Protein AF-A0A966QAS9-F1 (afdb_monomer_lite)

Foldseek 3Di:
DDDDDDDPPDPDKDKDKDWDDDLVDFDKTKIKIWIAGPVGDIDDIDIDIDGRDDDPVPPDPDDDDDDDD

Secondary structure (DSSP, 8-state):
-------SS-S--EEEEE----TTS-EEEEEEEEEE-TT-PBPPPEEEEEEE---TTTS------PPP-

Sequence (69 aa):
PGATVTDNRDATRAINGTGSVNTAVVGIYTLTYTATDAAGNLAIPVTRTVNVVLDPGTGSAMGWNWPAR

pLDDT: mean 79.77, std 15.2, range [43.91, 96.5]

Structure (mmCIF, N/CA/C/O backbone):
data_AF-A0A966QAS9-F1
#
_entry.id   AF-A0A966QAS9-F1
#
loop_
_atom_site.group_PDB
_atom_site.id
_atom_site.type_symbol
_atom_site.label_atom_id
_atom_site.label_alt_id
_atom_site.label_comp_id
_atom_site.label_asym_id
_atom_site.label_entity_id
_atom_site.label_seq_id
_atom_site.pdbx_PDB_ins_code
_atom_site.Cartn_x
_atom_site.Cartn_y
_atom_site.Cartn_z
_atom_site.occupancy
_atom_site.B_iso_or_equiv
_atom_site.auth_seq_id
_atom_site.auth_comp_id
_atom_site.auth_asym_id
_atom_site.auth_atom_id
_atom_site.pdbx_PDB_model_num
ATOM 1 N N . PRO A 1 1 ? -5.072 7.749 -1.985 1.00 56.91 1 PRO A N 1
ATOM 2 C CA . PRO A 1 1 ? -3.820 7.003 -1.694 1.00 56.91 1 PRO A CA 1
ATOM 3 C C . PRO A 1 1 ? -2.804 7.234 -2.815 1.00 56.91 1 PRO A C 1
ATOM 5 O O . PRO A 1 1 ? -3.182 7.133 -3.974 1.00 56.91 1 PRO A O 1
ATOM 8 N N . GLY A 1 2 ? -1.570 7.605 -2.470 1.00 64.00 2 GLY A N 1
ATOM 9 C CA . GLY A 1 2 ? -0.486 7.849 -3.422 1.00 64.00 2 GLY A CA 1
ATOM 10 C C . GLY A 1 2 ? 0.681 6.912 -3.133 1.00 64.00 2 GLY A C 1
ATOM 11 O O . GLY A 1 2 ? 1.045 6.728 -1.972 1.00 64.00 2 GLY A O 1
ATOM 12 N N . ALA A 1 3 ? 1.225 6.313 -4.183 1.00 72.06 3 ALA A N 1
ATOM 13 C CA . ALA A 1 3 ? 2.481 5.582 -4.179 1.00 72.06 3 ALA A CA 1
ATOM 14 C C . ALA A 1 3 ? 3.333 6.161 -5.313 1.00 72.06 3 ALA A C 1
ATOM 16 O O . ALA A 1 3 ? 2.798 6.505 -6.368 1.00 72.06 3 ALA A O 1
ATOM 17 N N . THR A 1 4 ? 4.632 6.313 -5.082 1.00 77.44 4 THR A N 1
ATOM 18 C CA . THR A 1 4 ? 5.593 6.747 -6.097 1.00 77.44 4 THR A CA 1
ATOM 19 C C . THR A 1 4 ? 6.510 5.584 -6.429 1.00 77.44 4 THR A C 1
ATOM 21 O O . THR A 1 4 ? 6.859 4.781 -5.567 1.00 77.44 4 THR A O 1
ATOM 24 N N . VAL A 1 5 ? 6.894 5.487 -7.694 1.00 78.88 5 VAL A N 1
ATOM 25 C CA . VAL A 1 5 ? 7.898 4.532 -8.167 1.00 78.88 5 VAL A CA 1
ATOM 26 C C . VAL A 1 5 ? 9.032 5.337 -8.784 1.00 78.88 5 VAL A C 1
ATOM 28 O O . VAL A 1 5 ? 8.806 6.447 -9.276 1.00 78.88 5 VAL A O 1
ATOM 31 N N . THR A 1 6 ? 10.243 4.791 -8.780 1.00 75.62 6 THR A N 1
ATOM 32 C CA . THR A 1 6 ? 11.388 5.257 -9.569 1.00 75.62 6 THR A CA 1
ATOM 33 C C . THR A 1 6 ? 12.012 4.063 -10.295 1.00 75.62 6 THR A C 1
ATOM 35 O O . THR A 1 6 ? 11.988 2.943 -9.805 1.00 75.62 6 THR A O 1
ATOM 38 N N . ASP A 1 7 ? 12.515 4.317 -11.491 1.00 73.00 7 ASP A N 1
ATOM 39 C CA . ASP A 1 7 ? 13.091 3.398 -12.465 1.00 73.00 7 ASP A CA 1
ATOM 40 C C . ASP A 1 7 ? 14.048 4.248 -13.306 1.00 73.00 7 ASP A C 1
ATOM 42 O O . ASP A 1 7 ? 13.750 5.416 -13.589 1.00 73.00 7 ASP A O 1
ATOM 46 N N . ASN A 1 8 ? 15.211 3.700 -13.633 1.00 76.69 8 ASN A N 1
ATOM 47 C CA . ASN A 1 8 ? 16.291 4.421 -14.296 1.00 76.69 8 ASN A CA 1
ATOM 48 C C . ASN A 1 8 ? 16.204 4.404 -15.832 1.00 76.69 8 ASN A C 1
ATOM 50 O O . ASN A 1 8 ? 17.010 5.080 -16.470 1.00 76.69 8 ASN A O 1
ATOM 54 N N . ARG A 1 9 ? 15.279 3.641 -16.422 1.00 77.75 9 ARG A N 1
ATOM 55 C CA . ARG A 1 9 ? 15.090 3.499 -17.872 1.00 77.75 9 ARG A CA 1
ATOM 56 C C . ARG A 1 9 ? 13.730 4.007 -18.342 1.00 77.75 9 ARG A C 1
ATOM 58 O O . ARG A 1 9 ? 13.687 4.696 -19.357 1.00 77.75 9 ARG A O 1
ATOM 65 N N . ASP A 1 10 ? 12.654 3.724 -17.608 1.00 73.8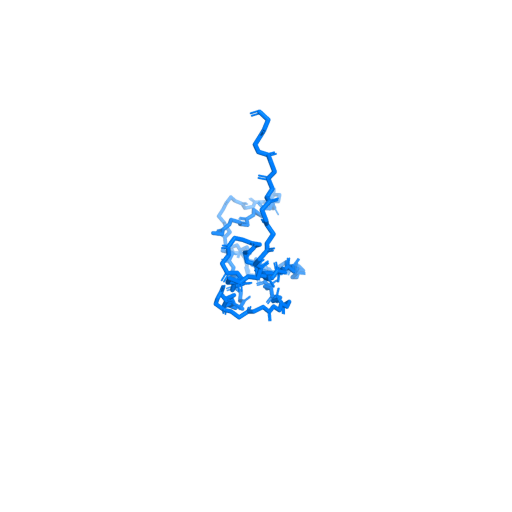1 10 ASP A N 1
ATOM 66 C CA . ASP A 1 10 ? 11.286 4.025 -18.046 1.00 73.81 10 ASP A CA 1
ATOM 67 C C . ASP A 1 10 ? 10.607 5.146 -17.242 1.00 73.81 10 ASP A C 1
ATOM 69 O O . ASP A 1 10 ? 10.700 5.226 -16.011 1.00 73.81 10 ASP A O 1
ATOM 73 N N . ALA A 1 11 ? 9.854 5.999 -17.950 1.00 66.81 11 ALA A N 1
ATOM 74 C CA . ALA A 1 11 ? 9.028 7.061 -17.361 1.00 66.81 11 ALA A CA 1
ATOM 75 C C . ALA A 1 11 ? 7.600 6.589 -17.020 1.00 66.81 11 ALA A C 1
ATOM 77 O O . ALA A 1 11 ? 7.006 7.054 -16.046 1.00 66.81 11 ALA A O 1
ATOM 78 N N . THR A 1 12 ? 7.053 5.645 -17.791 1.00 62.81 12 THR A N 1
ATOM 79 C CA . THR A 1 12 ? 5.730 5.038 -17.569 1.00 62.81 12 THR A CA 1
ATOM 80 C C . THR A 1 12 ? 5.846 3.789 -16.703 1.00 62.81 12 THR A C 1
ATOM 82 O O . THR A 1 12 ? 6.534 2.846 -17.073 1.00 62.81 12 THR A O 1
ATOM 85 N N . ARG A 1 13 ? 5.167 3.774 -15.548 1.00 74.56 13 ARG A N 1
ATOM 86 C CA . ARG A 1 13 ? 5.084 2.609 -14.651 1.00 74.56 13 ARG A CA 1
ATOM 87 C C . ARG A 1 13 ? 3.639 2.374 -14.248 1.00 74.56 13 ARG A C 1
ATOM 89 O O . ARG A 1 13 ? 2.930 3.330 -13.928 1.00 74.56 13 ARG A O 1
ATOM 96 N N . ALA A 1 14 ? 3.226 1.115 -14.206 1.00 80.25 14 ALA A N 1
ATOM 97 C CA . ALA A 1 14 ? 1.969 0.738 -13.580 1.00 80.25 14 ALA A CA 1
ATOM 98 C C . ALA A 1 14 ? 2.222 0.461 -12.095 1.00 80.25 14 ALA A C 1
ATOM 100 O O . ALA A 1 14 ? 3.104 -0.327 -11.754 1.00 80.25 14 ALA A O 1
ATOM 101 N N . ILE A 1 15 ? 1.460 1.117 -11.217 1.00 85.19 15 ILE A N 1
ATOM 102 C CA . ILE A 1 15 ? 1.447 0.810 -9.785 1.00 85.19 15 ILE A CA 1
ATOM 103 C C . ILE A 1 15 ? 0.152 0.077 -9.479 1.00 85.19 15 ILE A C 1
ATOM 105 O O . ILE A 1 15 ? -0.936 0.621 -9.674 1.00 85.19 15 ILE A O 1
ATOM 109 N N . ASN A 1 16 ? 0.270 -1.130 -8.942 1.00 85.50 16 ASN A N 1
ATOM 110 C CA . ASN A 1 16 ? -0.866 -1.922 -8.502 1.00 85.50 16 ASN A CA 1
ATOM 111 C C . ASN A 1 16 ? -0.847 -2.020 -6.977 1.00 85.50 16 ASN A C 1
ATOM 113 O O . ASN A 1 16 ? 0.042 -2.636 -6.386 1.00 85.50 16 ASN A O 1
ATOM 117 N N . GLY A 1 17 ? -1.833 -1.380 -6.345 1.00 87.62 17 GLY A N 1
ATOM 118 C CA . GLY A 1 17 ? -2.098 -1.497 -4.915 1.00 87.62 17 GLY A CA 1
ATOM 119 C C . GLY A 1 17 ? -3.180 -2.540 -4.648 1.00 87.62 17 GLY A C 1
ATOM 120 O O . GLY A 1 17 ? -4.244 -2.494 -5.261 1.00 87.62 17 GLY A O 1
ATOM 121 N N . THR A 1 18 ? -2.924 -3.455 -3.719 1.00 88.62 18 THR A N 1
ATOM 122 C CA . THR A 1 18 ? -3.890 -4.453 -3.241 1.00 88.62 18 THR A CA 1
ATOM 123 C C . THR A 1 18 ? -4.143 -4.294 -1.747 1.00 88.62 18 THR A C 1
ATOM 125 O O . THR A 1 18 ? -3.265 -3.853 -1.001 1.00 88.62 18 THR A O 1
ATOM 128 N N . GLY A 1 19 ? -5.327 -4.716 -1.308 1.00 88.06 19 GLY A N 1
ATOM 129 C CA . GLY A 1 19 ? -5.801 -4.562 0.063 1.00 88.06 19 GLY A CA 1
ATOM 130 C C . GLY A 1 19 ? -6.822 -3.432 0.188 1.00 88.06 19 GLY A C 1
ATOM 131 O O . GLY A 1 19 ? -6.952 -2.574 -0.684 1.00 88.06 19 GLY A O 1
ATOM 132 N N . SER A 1 20 ? -7.570 -3.449 1.283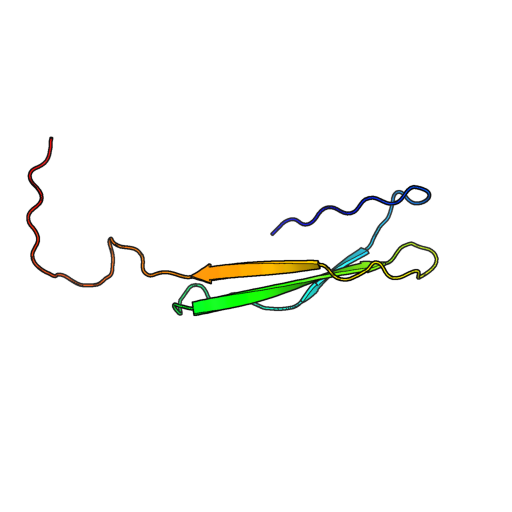 1.00 91.50 20 SER A N 1
ATOM 133 C CA . SER A 1 20 ? -8.628 -2.481 1.567 1.00 91.50 20 SER A CA 1
ATOM 134 C C . SER A 1 20 ? -8.563 -2.059 3.025 1.00 91.50 20 SER A C 1
ATOM 136 O O . SER A 1 20 ? -8.335 -2.894 3.898 1.00 91.50 20 SER A O 1
ATOM 138 N N . VAL A 1 21 ? -8.810 -0.780 3.293 1.00 93.19 21 VAL A N 1
ATOM 139 C CA . VAL A 1 21 ? -8.952 -0.258 4.655 1.00 93.19 21 VAL A CA 1
ATOM 140 C C . VAL A 1 21 ? -10.434 -0.042 4.919 1.00 93.19 21 VAL A C 1
ATOM 142 O O . VAL A 1 21 ? -11.073 0.725 4.200 1.00 93.19 21 VAL A O 1
ATOM 145 N N . ASN A 1 22 ? -10.975 -0.695 5.947 1.00 93.75 22 ASN A N 1
ATOM 146 C CA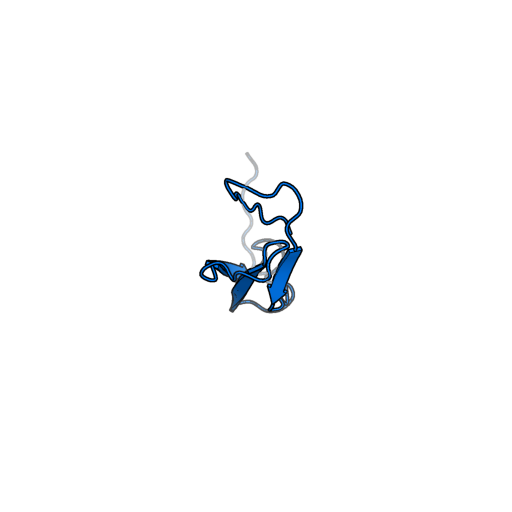 . ASN A 1 22 ? -12.300 -0.360 6.456 1.00 93.75 22 ASN A CA 1
ATOM 147 C C . ASN A 1 22 ? -12.142 0.648 7.597 1.00 93.75 22 ASN A C 1
ATOM 149 O O . ASN A 1 22 ? -11.745 0.288 8.697 1.00 93.75 22 ASN A O 1
ATOM 153 N N . THR A 1 23 ? -12.453 1.914 7.336 1.00 92.56 23 THR A N 1
ATOM 154 C CA . THR A 1 23 ? -12.293 2.989 8.324 1.00 92.56 23 THR A CA 1
ATOM 155 C C . THR A 1 23 ? -13.356 2.975 9.422 1.00 92.56 23 THR A C 1
ATOM 157 O O . THR A 1 23 ? -13.222 3.718 10.386 1.00 92.56 23 THR A O 1
ATOM 160 N N . ALA A 1 24 ? -14.407 2.157 9.294 1.00 91.81 24 ALA A N 1
ATOM 161 C CA . ALA A 1 24 ? -15.440 2.003 10.318 1.00 91.81 24 ALA A CA 1
ATOM 162 C C . ALA A 1 24 ? -15.070 0.968 11.395 1.00 91.81 24 ALA A C 1
ATOM 164 O O . ALA A 1 24 ? -15.776 0.847 12.393 1.00 91.81 24 ALA A O 1
ATOM 165 N N . VAL A 1 25 ? -13.992 0.203 11.198 1.00 93.25 25 VAL A N 1
ATOM 166 C CA . VAL A 1 25 ? -13.573 -0.862 12.112 1.00 93.25 25 VAL A CA 1
ATOM 167 C C . VAL A 1 25 ? -12.155 -0.578 12.593 1.00 93.25 25 VAL A C 1
ATOM 169 O O . VAL A 1 25 ? -11.230 -0.420 11.802 1.00 93.25 25 VAL A O 1
ATOM 172 N N . VAL A 1 26 ? -11.989 -0.505 13.912 1.00 94.81 26 VAL A N 1
ATOM 173 C CA . VAL A 1 26 ? -10.679 -0.350 14.557 1.00 94.81 26 VAL A CA 1
ATOM 174 C C . VAL A 1 26 ? -9.830 -1.578 14.269 1.00 94.81 26 VAL A C 1
ATOM 176 O O . VAL A 1 26 ? -10.284 -2.709 14.442 1.00 94.81 26 VAL A O 1
ATOM 179 N N . GLY A 1 27 ? -8.586 -1.359 13.862 1.00 96.38 27 GLY A N 1
ATOM 180 C CA . GLY A 1 27 ? -7.680 -2.449 13.545 1.0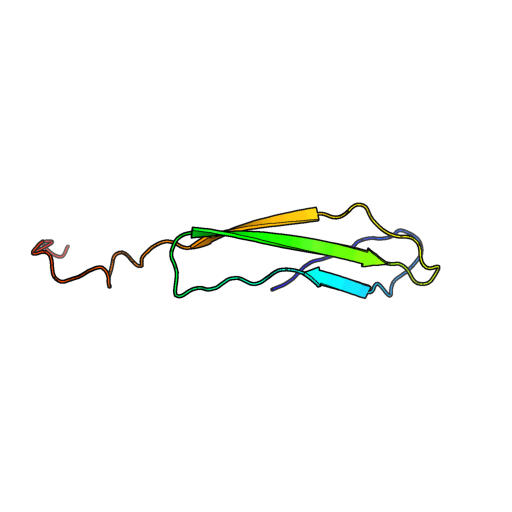0 96.38 27 GLY A CA 1
ATOM 181 C C . GLY A 1 27 ? -6.506 -2.030 12.677 1.00 96.38 27 GLY A C 1
ATOM 182 O O . GLY A 1 27 ? -6.392 -0.888 12.230 1.00 96.38 27 GLY A O 1
ATOM 183 N N . ILE A 1 28 ? -5.625 -2.995 12.437 1.00 96.50 28 ILE A N 1
ATOM 184 C CA . ILE A 1 28 ? -4.457 -2.834 11.578 1.00 96.50 28 ILE A CA 1
ATOM 185 C C . ILE A 1 28 ? -4.778 -3.415 10.202 1.00 96.50 28 ILE A C 1
ATOM 187 O O . ILE A 1 28 ? -5.157 -4.578 10.079 1.00 96.50 28 ILE A O 1
ATOM 191 N N . TYR A 1 29 ? -4.579 -2.608 9.166 1.00 96.12 29 TYR A N 1
ATOM 192 C CA . TYR A 1 29 ? -4.780 -2.971 7.770 1.00 96.12 29 TYR A CA 1
ATOM 193 C C . TYR A 1 29 ? -3.459 -2.892 7.018 1.00 96.12 29 TYR A C 1
ATOM 195 O O . TYR A 1 29 ? -2.743 -1.894 7.108 1.00 96.12 29 TYR A O 1
ATOM 203 N N . THR A 1 30 ? -3.161 -3.918 6.229 1.00 94.19 30 THR A N 1
ATOM 204 C CA . THR A 1 30 ? -1.964 -3.958 5.386 1.00 94.19 30 THR A CA 1
ATOM 205 C C . THR A 1 30 ? -2.358 -3.743 3.933 1.00 94.19 30 THR A C 1
ATOM 207 O O . THR A 1 30 ? -3.221 -4.439 3.400 1.00 94.19 30 THR A O 1
ATOM 210 N N . LEU A 1 31 ? -1.711 -2.775 3.293 1.00 93.56 31 LEU A N 1
ATOM 211 C CA . LEU A 1 31 ? -1.783 -2.534 1.858 1.00 93.56 31 LEU A CA 1
ATOM 212 C C . LEU A 1 31 ? -0.458 -2.954 1.230 1.00 93.56 31 LEU A C 1
ATOM 214 O O . LEU A 1 31 ? 0.601 -2.624 1.764 1.00 93.56 31 LEU A O 1
ATOM 218 N N . THR A 1 32 ? -0.515 -3.627 0.088 1.00 92.69 32 THR A N 1
ATOM 219 C CA . THR A 1 32 ? 0.677 -4.047 -0.661 1.00 92.69 32 THR A CA 1
ATOM 220 C C . THR A 1 32 ? 0.709 -3.320 -1.990 1.00 92.69 32 THR A C 1
ATOM 222 O O . THR A 1 32 ? -0.300 -3.274 -2.690 1.00 92.69 32 THR A O 1
ATOM 225 N N . TYR A 1 33 ? 1.861 -2.763 -2.342 1.00 90.94 33 TYR A N 1
ATOM 226 C CA . TYR A 1 33 ? 2.088 -2.080 -3.605 1.00 90.94 33 TYR A CA 1
ATOM 227 C C . TYR A 1 33 ? 3.135 -2.834 -4.410 1.00 90.94 33 TYR A C 1
ATOM 229 O O . TYR A 1 33 ? 4.198 -3.188 -3.901 1.00 90.94 33 TYR A O 1
ATOM 237 N N . THR A 1 34 ? 2.816 -3.048 -5.677 1.00 90.38 34 THR A N 1
ATOM 238 C CA . THR A 1 34 ? 3.701 -3.636 -6.681 1.00 90.38 34 THR A CA 1
ATOM 239 C C . THR A 1 34 ? 3.835 -2.668 -7.844 1.00 90.38 34 THR A C 1
ATOM 241 O O . THR A 1 34 ? 2.951 -1.836 -8.076 1.00 90.38 34 THR A O 1
ATOM 244 N N . ALA A 1 35 ? 4.952 -2.755 -8.555 1.00 89.38 35 ALA A N 1
ATOM 245 C CA . ALA A 1 35 ? 5.194 -1.958 -9.741 1.00 89.38 35 ALA A CA 1
ATOM 246 C C . ALA A 1 35 ? 5.753 -2.839 -10.850 1.00 89.38 35 ALA A C 1
ATOM 248 O O . ALA A 1 35 ? 6.553 -3.736 -10.577 1.00 89.38 35 ALA A O 1
ATOM 249 N N . THR A 1 36 ? 5.323 -2.560 -12.077 1.00 87.12 36 THR A N 1
ATOM 250 C CA . THR A 1 36 ? 5.814 -3.226 -13.287 1.00 87.12 36 THR A CA 1
ATOM 251 C C . THR A 1 36 ? 6.275 -2.163 -14.278 1.00 87.12 36 THR A C 1
ATOM 253 O O . THR A 1 36 ? 5.565 -1.167 -14.479 1.00 87.12 36 THR A O 1
ATOM 256 N N . ASP A 1 37 ? 7.460 -2.348 -14.858 1.00 84.69 37 ASP A N 1
ATOM 257 C CA . ASP A 1 37 ? 7.956 -1.502 -15.949 1.00 84.69 37 ASP A CA 1
ATOM 258 C C . ASP A 1 37 ? 7.340 -1.900 -17.307 1.00 84.69 37 ASP A C 1
ATOM 260 O O . ASP A 1 37 ? 6.538 -2.834 -17.403 1.00 84.69 37 ASP A O 1
ATOM 264 N N . ALA A 1 38 ? 7.684 -1.176 -18.375 1.00 82.38 38 ALA A N 1
ATOM 265 C CA . ALA A 1 38 ? 7.142 -1.446 -19.708 1.00 82.38 38 ALA A CA 1
ATOM 266 C C . ALA A 1 38 ? 7.661 -2.764 -20.318 1.00 82.38 38 ALA A C 1
ATOM 268 O O . ALA A 1 38 ? 7.010 -3.334 -21.194 1.00 82.38 38 ALA A O 1
ATOM 269 N N . ALA A 1 39 ? 8.811 -3.255 -19.850 1.00 86.06 39 ALA A N 1
ATOM 270 C CA . ALA A 1 39 ? 9.394 -4.529 -20.258 1.00 86.06 39 ALA A CA 1
ATOM 271 C C . ALA A 1 39 ? 8.819 -5.729 -19.478 1.00 86.06 39 ALA A C 1
ATOM 273 O O . ALA A 1 39 ? 9.134 -6.874 -19.803 1.00 86.06 39 ALA A O 1
ATOM 274 N N . GLY A 1 40 ? 7.966 -5.485 -18.479 1.00 86.44 40 GLY A N 1
ATOM 275 C CA . GLY A 1 40 ? 7.355 -6.517 -17.647 1.00 86.44 40 GLY A CA 1
ATOM 276 C C . GLY A 1 40 ? 8.186 -6.916 -16.425 1.00 86.44 40 GLY A C 1
ATOM 277 O O . GLY A 1 40 ? 7.844 -7.897 -15.764 1.00 86.44 40 GLY A O 1
ATOM 278 N N . ASN A 1 41 ? 9.259 -6.192 -16.094 1.00 84.31 41 ASN A N 1
ATOM 279 C CA . ASN A 1 41 ? 10.032 -6.468 -14.887 1.00 84.31 41 ASN A CA 1
ATOM 280 C C . ASN A 1 41 ? 9.251 -6.021 -13.648 1.00 84.31 41 ASN A C 1
ATOM 282 O O . ASN A 1 41 ? 8.729 -4.906 -13.581 1.00 84.31 41 ASN A O 1
ATOM 286 N N . LEU A 1 42 ? 9.201 -6.903 -12.650 1.00 88.00 42 LEU A N 1
ATOM 287 C CA . LEU A 1 42 ? 8.505 -6.667 -11.389 1.00 88.00 42 LEU A CA 1
ATOM 288 C C . LEU A 1 42 ? 9.456 -6.091 -10.340 1.00 88.00 42 LEU A C 1
ATOM 290 O O . LEU A 1 42 ? 10.516 -6.657 -10.064 1.00 88.00 42 LEU A O 1
ATOM 294 N N . ALA A 1 43 ? 9.039 -5.002 -9.698 1.00 88.44 43 ALA A N 1
ATOM 295 C CA . ALA A 1 43 ? 9.705 -4.487 -8.509 1.00 88.44 43 ALA A CA 1
ATOM 296 C C . ALA A 1 43 ? 9.401 -5.357 -7.278 1.00 88.44 43 ALA A C 1
ATOM 298 O O . ALA A 1 43 ? 8.342 -5.984 -7.179 1.00 88.44 43 ALA A O 1
ATOM 299 N N . ILE A 1 44 ? 10.306 -5.333 -6.294 1.00 88.81 44 ILE A N 1
ATOM 300 C CA . ILE A 1 44 ? 10.050 -5.941 -4.984 1.00 88.81 44 ILE A CA 1
ATOM 301 C C . ILE A 1 44 ? 8.839 -5.231 -4.345 1.00 88.81 44 ILE A C 1
ATOM 303 O O . ILE A 1 44 ? 8.855 -4.000 -4.244 1.00 88.81 44 ILE A O 1
ATOM 307 N N . PRO A 1 45 ? 7.799 -5.967 -3.905 1.00 90.75 45 PRO A N 1
ATOM 308 C CA . PRO A 1 45 ? 6.621 -5.363 -3.295 1.00 90.75 45 PRO A CA 1
ATOM 309 C C . PRO A 1 45 ? 6.954 -4.598 -2.013 1.00 90.75 45 PRO A C 1
ATOM 311 O O . PRO A 1 45 ? 7.755 -5.054 -1.196 1.00 90.75 45 PRO A O 1
ATOM 314 N N . VAL A 1 46 ? 6.271 -3.475 -1.793 1.00 91.44 46 VAL A N 1
ATOM 315 C CA . VAL A 1 46 ? 6.358 -2.707 -0.543 1.00 91.44 46 VAL A CA 1
ATOM 316 C C . VAL A 1 46 ? 5.017 -2.692 0.174 1.00 91.44 46 VAL A C 1
ATOM 318 O O . VAL A 1 46 ? 3.957 -2.662 -0.455 1.00 91.44 46 VAL A O 1
ATOM 321 N N . THR A 1 47 ? 5.050 -2.708 1.503 1.00 92.38 47 THR A N 1
ATOM 322 C CA . THR A 1 47 ? 3.845 -2.734 2.334 1.00 92.38 47 THR A CA 1
ATOM 323 C C . THR A 1 47 ? 3.637 -1.413 3.065 1.00 92.38 47 THR A C 1
ATOM 325 O O . THR A 1 47 ? 4.580 -0.724 3.453 1.00 92.38 47 THR A O 1
ATOM 328 N N . ARG A 1 48 ? 2.369 -1.051 3.261 1.00 93.06 48 ARG A N 1
ATOM 329 C CA . ARG A 1 48 ? 1.940 0.059 4.109 1.00 93.06 48 ARG A CA 1
ATOM 330 C C . ARG A 1 48 ? 0.966 -0.461 5.151 1.00 93.06 48 ARG A C 1
ATOM 332 O O . ARG A 1 48 ? -0.092 -0.981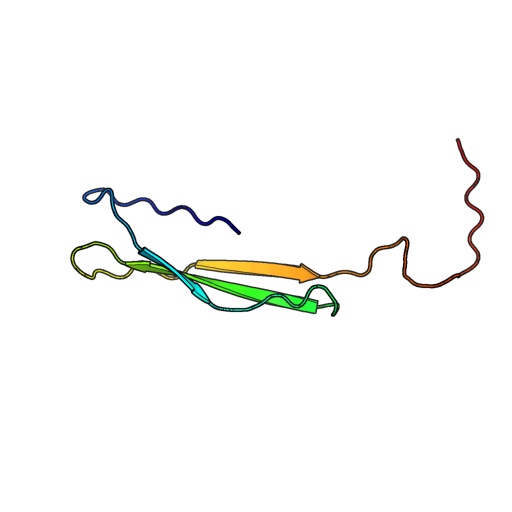 4.807 1.00 93.06 48 ARG A O 1
ATOM 339 N N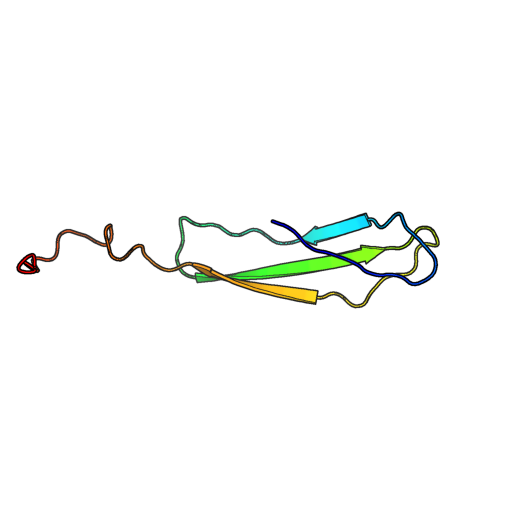 . THR A 1 49 ? 1.296 -0.222 6.409 1.00 93.81 49 THR A N 1
ATOM 340 C CA . THR A 1 49 ? 0.421 -0.513 7.542 1.00 93.81 49 THR A CA 1
ATOM 341 C C . THR A 1 49 ? -0.431 0.713 7.862 1.00 93.81 49 THR A C 1
ATOM 343 O O . THR A 1 49 ? 0.081 1.829 7.967 1.00 93.81 49 THR A O 1
ATOM 346 N N . VAL A 1 50 ? -1.738 0.521 8.001 1.00 94.00 50 VAL A N 1
ATOM 347 C CA . VAL A 1 50 ? -2.710 1.548 8.384 1.00 94.00 50 VAL A CA 1
ATOM 348 C C . VAL A 1 50 ? -3.366 1.111 9.685 1.00 94.00 50 VAL A C 1
ATOM 350 O O . VAL A 1 50 ? -4.030 0.083 9.727 1.00 94.00 50 VAL A O 1
ATOM 353 N N . ASN A 1 51 ? -3.174 1.892 10.743 1.00 95.00 51 ASN A N 1
ATOM 354 C CA . ASN A 1 51 ? -3.809 1.658 12.033 1.00 95.00 51 ASN A CA 1
ATOM 355 C C . ASN A 1 51 ? -5.060 2.538 12.145 1.00 95.00 51 ASN A C 1
ATOM 357 O O . ASN A 1 51 ? -4.946 3.762 12.209 1.00 95.00 51 ASN A O 1
ATOM 361 N N . VAL A 1 52 ? -6.238 1.920 12.138 1.00 95.38 52 VAL A N 1
ATOM 362 C CA . VAL A 1 52 ? -7.522 2.592 12.361 1.00 95.38 52 VAL A CA 1
ATOM 363 C C . VAL A 1 52 ? -7.799 2.585 13.856 1.00 95.38 52 VAL A C 1
ATOM 365 O O . VAL A 1 52 ? -7.838 1.525 14.476 1.00 95.38 52 VAL A O 1
ATOM 368 N N . VAL A 1 53 ? -7.988 3.772 14.425 1.00 93.62 53 VAL A N 1
ATOM 369 C CA . VAL A 1 53 ? -8.313 3.988 15.839 1.00 93.62 53 VAL A CA 1
ATOM 370 C C . VAL A 1 53 ? -9.677 4.646 15.960 1.00 93.62 53 VAL A C 1
ATOM 372 O O . VAL A 1 53 ? -10.164 5.246 15.003 1.00 93.62 53 VAL A O 1
ATOM 375 N N . LEU A 1 54 ? -10.290 4.536 17.139 1.00 90.56 54 LEU A N 1
ATOM 376 C CA . LEU A 1 54 ? -11.484 5.314 17.441 1.00 90.56 54 LEU A CA 1
ATOM 377 C C . LEU A 1 54 ? -11.146 6.800 17.395 1.00 90.56 54 LEU A C 1
ATOM 379 O O . LEU A 1 54 ? -10.088 7.213 17.874 1.00 90.56 54 LEU A O 1
ATOM 383 N N . ASP A 1 55 ? -12.076 7.589 16.871 1.00 83.25 55 ASP A N 1
ATOM 384 C CA . ASP A 1 55 ? -12.059 9.020 17.113 1.00 83.25 55 ASP A CA 1
ATOM 385 C C . ASP A 1 55 ? -12.298 9.246 18.619 1.00 83.25 55 ASP A C 1
ATOM 387 O O . ASP A 1 55 ? -13.332 8.810 19.148 1.00 83.25 55 ASP A O 1
ATOM 391 N N . PRO A 1 56 ? -11.364 9.905 19.332 1.00 75.81 56 PRO A N 1
ATOM 392 C CA . PRO A 1 56 ? -11.543 10.245 20.739 1.00 75.81 56 PRO A CA 1
ATOM 393 C C . PRO A 1 56 ? -12.829 11.041 21.008 1.00 75.81 56 PRO A C 1
ATOM 395 O O . PRO A 1 56 ? -13.330 11.016 22.128 1.00 75.81 56 PRO A O 1
ATOM 398 N N . GLY A 1 57 ? -13.366 11.740 20.000 1.00 70.75 57 GLY A N 1
ATOM 399 C CA . GLY A 1 57 ? -14.570 12.563 20.105 1.00 70.75 57 GLY A CA 1
ATOM 400 C C . GLY A 1 57 ? -15.897 11.821 19.929 1.00 70.75 57 GLY A C 1
ATOM 401 O O . GLY A 1 57 ? -16.935 12.364 20.302 1.00 70.75 57 GLY A O 1
ATOM 402 N N . THR A 1 58 ? -15.907 10.596 19.390 1.00 60.38 58 THR A N 1
ATOM 403 C CA . THR A 1 58 ? -17.161 9.865 19.097 1.00 60.38 58 THR A CA 1
ATOM 404 C C . THR A 1 58 ? -17.292 8.536 19.841 1.00 60.38 58 THR A C 1
ATOM 406 O O . THR A 1 58 ? -18.280 7.820 19.671 1.00 60.38 58 THR A O 1
ATOM 409 N N . GLY A 1 59 ? -16.331 8.202 20.703 1.00 53.41 59 GLY A N 1
ATOM 410 C CA . GLY A 1 59 ? -16.361 7.031 21.579 1.00 53.41 59 GLY A CA 1
ATOM 411 C C . GLY A 1 59 ? -17.238 7.220 22.819 1.00 53.41 59 GLY A C 1
ATOM 412 O O . GLY A 1 59 ? -16.729 7.136 23.926 1.00 53.41 59 GLY A O 1
ATOM 413 N N . SER A 1 60 ? -18.547 7.412 22.630 1.00 55.84 60 SER A N 1
ATOM 414 C CA . SER A 1 60 ? -19.587 7.477 23.675 1.00 55.84 60 SER A CA 1
ATOM 415 C C . SER A 1 60 ? -19.480 8.634 24.678 1.00 55.84 60 SER A C 1
ATOM 417 O O . SER A 1 60 ? -18.426 8.975 25.201 1.00 55.84 60 SER A O 1
ATOM 419 N N . ALA A 1 61 ? -20.635 9.197 25.024 1.00 51.44 61 ALA A N 1
ATOM 420 C CA . ALA A 1 61 ? -20.820 9.991 26.225 1.00 51.44 61 ALA A CA 1
ATOM 421 C C . ALA A 1 61 ? -20.286 9.239 27.462 1.00 51.44 61 ALA A C 1
ATOM 423 O O . ALA A 1 61 ? -20.971 8.404 28.041 1.00 51.44 61 ALA A O 1
ATOM 424 N N . MET A 1 62 ? -19.059 9.545 27.868 1.00 52.91 62 MET A N 1
ATOM 425 C CA . MET A 1 62 ? -18.494 9.191 29.166 1.00 52.91 62 MET A CA 1
ATOM 426 C C . MET A 1 62 ? -17.894 10.464 29.773 1.00 52.91 62 MET A C 1
ATOM 428 O O . MET A 1 62 ? -16.686 10.644 29.831 1.00 52.91 62 MET A O 1
ATOM 432 N N . GLY A 1 63 ? -18.779 11.388 30.155 1.00 52.00 63 GLY A N 1
ATOM 433 C CA . GLY A 1 63 ? -18.705 12.116 31.426 1.00 52.00 63 GLY A CA 1
ATOM 434 C C . GLY A 1 63 ? -17.418 12.829 31.853 1.00 52.00 63 GLY A C 1
ATOM 435 O O . GLY A 1 63 ? -17.217 12.945 33.057 1.00 52.00 63 GLY A O 1
ATOM 436 N N . TRP A 1 64 ? -16.582 13.350 30.954 1.00 43.91 64 TRP A N 1
ATOM 437 C CA . TRP A 1 64 ? -15.463 14.206 31.367 1.00 43.91 64 TRP A CA 1
ATOM 438 C C . TRP A 1 64 ? -15.659 15.646 30.900 1.00 43.91 64 TRP A C 1
ATOM 440 O O . TRP A 1 64 ? -15.404 16.007 29.755 1.00 43.91 64 TRP A O 1
ATOM 450 N N . ASN A 1 65 ? -16.134 16.471 31.836 1.00 51.41 65 ASN A N 1
ATOM 451 C CA . ASN A 1 65 ? -16.144 17.924 31.736 1.00 51.41 65 ASN A CA 1
ATOM 452 C C . ASN A 1 65 ? -14.693 18.432 31.749 1.00 51.41 65 ASN A C 1
ATOM 454 O O . ASN A 1 65 ? -14.074 18.519 32.811 1.00 51.41 65 ASN A O 1
ATOM 458 N N . TRP A 1 66 ? -14.135 18.725 30.576 1.00 54.44 66 TRP A N 1
ATOM 459 C CA . TRP A 1 66 ? -12.838 19.388 30.468 1.00 54.44 66 TRP A CA 1
ATOM 460 C C . TRP A 1 66 ? -13.033 20.905 30.596 1.00 54.44 66 TRP A C 1
ATOM 462 O O . TRP A 1 66 ? -13.794 21.469 29.805 1.00 54.44 66 TRP A O 1
ATOM 472 N N . PRO A 1 67 ? -12.378 21.601 31.547 1.00 52.53 67 PRO A N 1
ATOM 473 C CA . PRO A 1 67 ? -12.493 23.047 31.622 1.00 52.53 67 PRO A CA 1
ATOM 474 C C . PRO A 1 67 ? -11.756 23.646 30.420 1.00 52.53 67 PRO A C 1
ATOM 476 O O . PRO A 1 67 ? -10.561 23.413 30.216 1.00 52.53 67 PRO A O 1
ATOM 479 N N . ALA A 1 68 ? -12.501 24.378 29.593 1.00 51.50 68 ALA A N 1
ATOM 480 C CA . ALA A 1 68 ? -11.949 25.166 28.502 1.00 51.50 68 ALA A CA 1
ATOM 481 C C . ALA A 1 68 ? -10.877 26.132 29.036 1.00 51.50 68 ALA A C 1
ATOM 483 O O . ALA A 1 68 ? -11.014 26.679 30.133 1.00 51.50 68 ALA A O 1
ATOM 484 N N . ARG A 1 69 ? -9.803 26.288 28.258 1.00 51.72 69 ARG A N 1
ATOM 485 C CA . ARG A 1 69 ? -8.794 27.332 28.454 1.00 51.72 69 ARG A CA 1
ATOM 486 C C . ARG A 1 69 ? -9.297 28.643 27.874 1.00 51.72 69 ARG A C 1
ATOM 488 O O . ARG A 1 69 ? -9.967 28.567 26.820 1.00 51.72 69 ARG A O 1
#

Radius of gyration: 19.76 Å; chains: 1; bounding box: 37×34×52 Å